Protein 3PTH (pdb70)

CATH classification: 1.10.1900.10

Solvent-accessible surface area: 5918 Å² total; per-residue (Å²): 154,30,76,65,90,88,4,76,97,16,51,109,155,86,23,76,89,36,0,0,89,85,0,54,70,79,0,72,93,74,42,100,136,81,1,8,45,0,0,8,0,0,15,105,20,105,33,86,81,0,23,99,3,36,152,28,112,116,29,12,99,54,42,0,62,62,0,27,54,35,33,130,84,111,214,218,21,52,29,124,4,151,86,51,55,62,109,151,155,230

Secondary structure (DSSP, 8-state):
---HHHHHHS-HHHHHHHHHHHHHHHHHTT-TTTHHHHHHHHTTS-HHHHHHHHH-HHHHHHHHHHHHHHHHTT-/---TTPPPTT-----

GO terms:
  GO:0005515 protein binding (F, IPI)
  GO:0036464 cytoplasmic ribonucleoprotein granule (C, IDA)
  GO:0008143 poly(A) binding (F, IDA)
  GO:0005634 nucleus (C, IDA)
  GO:0010494 cytoplasmic stress granule (C, IDA)
  GO:0008266 poly(U) RNA binding (F, IDA)
  GO:0005737 cytoplasm (C, IDA)
  GO:0031252 cell leading edge (C, IDA)
  GO:0003730 mRNA 3'-UTR binding (F, IDA)
  GO:0071013 catalytic step 2 spliceosome (C, IDA)
  GO:2000623 negative regulation of nuclear-transcribed mRNA catabolic process, nonsen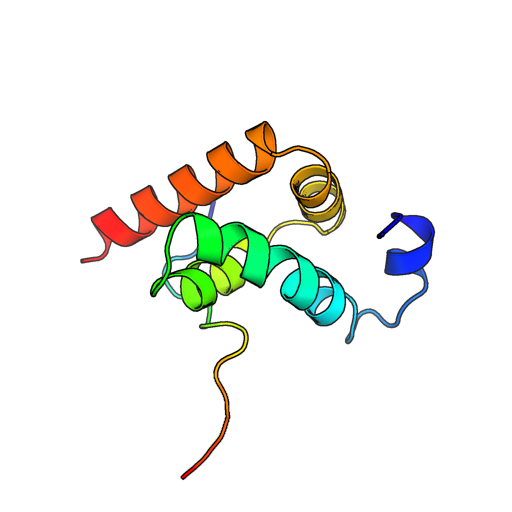se-mediated decay (P, IDA)
  GO:0005634 nucleus (C, EXP)
  GO:0005737 cytoplasm (C, EXP)
  GO:0000398 mRNA splicing, via spliceosome (P, IC)
  GO:0045070 positive regulation of viral genome replication (P, IMP)
  GO:0005829 cytosol (C, TAS)
  GO:0005829 cytosol (C, IDA)
  GO:0003729 mRNA binding (F, EXP)
  GO:0003723 RNA binding (F, IPI)
  GO:2000767 positive regulation of cytoplasmic translation (P, IDA)

Nearest PDB structures (foldseek):
  3pth-assembly1_B  TM=1.071E+00  e=2.370E+00  Homo sapiens
  3kuj-assembly1_A  TM=9.918E-01  e=7.959E-09  Homo sapiens
  7bn3-assembly1_A  TM=9.803E-01  e=1.143E-08  Homo sapiens
  3ktr-assembly1_A  TM=9.638E-01  e=1.013E-08  Homo sapiens
  3kut-assembly2_B  TM=9.376E-01  e=2.356E-08  Homo sapiens

B-factor: mean 22.17, std 12.13, range [8.62, 95.0]

Sequence (90 aa):
PLTASMLASAPPQEQKQMLGERLFPLIQAMHPTLAGKITGMLLEIDNSELLHMLESPESLRSKVDEAVAVLQAHQELNPNAEVWGAPVLH

Foldseek 3Di:
DDDPVVLVVPDPVCSLVVLLVQQQVVVCVVPVPCSVVLSVVCSVDDVVLSVVCSVDVVSVVVSSVVSVVVVVVVD/DDDPPDDDPPDDDDD

InterPro domains:
  IPR000504 RNA recognition motif domain [PF00076] (13-82)
  IPR000504 RNA recognition motif domain [PF00076] (101-167)
  IPR000504 RNA recognition motif domain [PF00076] (193-261)
  IPR000504 RNA recognition motif domain [PF00076] (296-363)
  IPR000504 RNA recognition motif domain [PS50102] (11-89)
  IPR000504 RNA recognition motif domain [PS50102] (99-175)
  IPR000504 RNA recognition motif domain [PS50102] (191-268)
  IPR000504 RNA recognition motif domain [PS50102] (294-370)
  IPR000504 RNA recognition motif domain [SM00360] (12-85)
  IPR000504 RNA recognition motif domain [SM00360] (100-171)
  IPR000504 RNA recognition motif domain [SM00360] (192-264)
  IPR000504 RNA recognition motif domain [SM00360] (295-366)
  IPR002004 Polyadenylate-binding protein/Hyperplastic disc protein, C-terminal [PF00658] (549-614)
  IPR002004 Polyadenylate-binding protein/Hyperplastic disc protein, C-terminal [PS51309] (542-619)
  IPR002004 Polyadenylate-binding protein/Hyperplastic disc protein, C-terminal [SM00517] (554-617)
  IPR003954 RNA recognition motif domain, eukaryotic-type [SM00361] (100-171)
  IPR003954 RNA recognition motif domain, eukaryotic-type [SM00361] (192-264)
  IPR003954 RNA recognition motif domain, eukaryotic-type [SM00361] (295-366)
  IPR006515 Polyadenylate binding protein, human types 1, 2, 3, 4 [TIGR01628] (11-615)
  IPR012677 Nucleotide-binding alpha-beta plait domain superfamily [G3DSA:3.30.70.330] (2-92)

Structure (mmCIF, N/CA/C/O backbone):
data_3PTH
#
_entry.id   3PTH
#
_cell.length_a   29.150
_cell.length_b   57.194
_cell.length_c   59.514
_cell.angle_alpha   90.00
_cell.angle_beta   90.00
_cell.angle_gamma   90.00
#
_symmetry.space_group_name_H-M   'P 21 21 21'
#
loop_
_entity.id
_entity.type
_entity.pdbx_description
1 polymer 'Polyadenylate-binding protein 1'
2 polymer 'La-related protein 4B'
3 water water
#
loop_
_atom_site.group_PDB
_atom_site.id
_atom_site.type_symbol
_atom_site.label_atom_id
_atom_site.label_alt_id
_atom_site.label_comp_id
_atom_site.label_asym_id
_atom_site.label_entity_id
_atom_site.label_seq_id
_atom_site.pdbx_PDB_ins_code
_atom_site.Cartn_x
_atom_site.Cartn_y
_atom_site.Cartn_z
_atom_site.occupancy
_atom_site.B_iso_or_equiv
_atom_site.auth_seq_id
_atom_site.auth_comp_id
_atom_site.auth_asym_id
_atom_site.auth_atom_id
_atom_site.pdbx_PDB_model_num
ATOM 1 N N . PRO A 1 5 ? 3.971 -5.698 0.465 1.00 40.98 544 PRO A N 1
ATOM 2 C CA . PRO A 1 5 ? 5.031 -5.353 -0.501 1.00 40.10 544 PRO A CA 1
ATOM 3 C C . PRO A 1 5 ? 4.835 -6.077 -1.871 1.00 38.94 544 PRO A C 1
ATOM 4 O O . PRO A 1 5 ? 5.013 -7.302 -1.963 1.00 39.28 544 PRO A O 1
ATOM 8 N N . LEU A 1 6 ? 4.472 -5.299 -2.910 1.00 36.66 545 LEU A N 1
ATOM 9 C CA . LEU A 1 6 ? 3.833 -5.831 -4.130 1.00 33.64 545 LEU A CA 1
ATOM 10 C C . LEU A 1 6 ? 4.763 -6.118 -5.301 1.00 32.07 545 LEU A C 1
ATOM 11 O O . LEU A 1 6 ? 5.382 -5.184 -5.850 1.00 32.39 545 LEU A O 1
ATOM 16 N N . THR A 1 7 ? 4.812 -7.380 -5.745 1.00 29.29 546 THR A N 1
ATOM 17 C CA . THR A 1 7 ? 5.525 -7.682 -6.994 1.00 26.51 546 THR A CA 1
ATOM 18 C C . THR A 1 7 ? 4.543 -7.790 -8.160 1.00 24.37 546 THR A C 1
ATOM 19 O O . THR A 1 7 ? 3.339 -7.987 -7.937 1.00 22.00 546 THR A O 1
ATOM 23 N N . ALA A 1 8 ? 5.077 -7.679 -9.382 1.00 22.64 547 ALA A N 1
ATOM 24 C CA . ALA A 1 8 ? 4.277 -7.801 -10.616 1.00 21.14 547 ALA A CA 1
ATOM 25 C C . ALA A 1 8 ? 3.618 -9.166 -10.669 1.00 20.58 547 ALA A C 1
ATOM 26 O O . ALA A 1 8 ? 2.454 -9.288 -11.054 1.00 19.77 547 ALA A O 1
ATOM 28 N N . SER A 1 9 ? 4.380 -10.182 -10.269 1.00 20.13 548 SER A N 1
ATOM 29 C CA . SER A 1 9 ? 3.876 -11.546 -10.221 1.00 20.44 548 SER A CA 1
ATOM 30 C C . SER A 1 9 ? 2.689 -11.756 -9.287 1.00 19.86 548 SER A C 1
ATOM 31 O O . SER A 1 9 ? 1.705 -12.406 -9.643 1.00 18.84 548 SER A O 1
ATOM 34 N N . MET A 1 10 ? 2.776 -11.205 -8.085 1.00 20.23 549 MET A N 1
ATOM 35 C CA . MET A 1 10 ? 1.662 -11.309 -7.157 1.00 20.99 549 MET A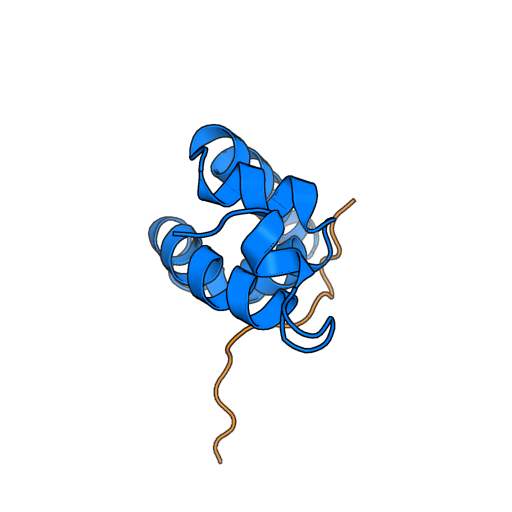 CA 1
ATOM 36 C C . MET A 1 10 ? 0.449 -10.547 -7.677 1.00 19.96 549 MET A C 1
ATOM 37 O O . MET A 1 10 ? -0.643 -11.068 -7.675 1.00 19.57 549 MET A O 1
ATOM 42 N N . LEU A 1 11 ? 0.645 -9.336 -8.175 1.00 19.28 550 LEU A N 1
ATOM 43 C CA . LEU A 1 11 ? -0.481 -8.556 -8.703 1.00 19.06 550 LEU A CA 1
ATOM 44 C C . LEU A 1 11 ? -1.164 -9.241 -9.899 1.00 19.29 550 LEU A C 1
ATOM 45 O O . LEU A 1 11 ? -2.405 -9.312 -9.958 1.00 19.62 550 LEU A O 1
ATOM 50 N N . ALA A 1 12 ? -0.361 -9.748 -10.840 1.00 18.69 551 ALA A N 1
ATOM 51 C CA . ALA A 1 12 ? -0.919 -10.308 -12.076 1.00 19.25 551 ALA A CA 1
ATOM 52 C C . ALA A 1 12 ? -1.720 -11.595 -11.792 1.00 20.72 551 ALA A C 1
ATOM 53 O O . ALA A 1 12 ? -2.650 -11.928 -12.527 1.00 20.79 551 ALA A O 1
ATOM 55 N N . SER A 1 13 ? -1.374 -12.299 -10.713 1.00 21.18 552 SER A N 1
ATOM 56 C CA . SER A 1 13 ? -2.112 -13.526 -10.406 1.00 24.21 552 SER A CA 1
ATOM 57 C C . SER A 1 13 ? -3.445 -13.269 -9.737 1.00 25.36 552 SER A C 1
ATOM 58 O O . SER A 1 13 ? -4.305 -14.113 -9.810 1.00 26.35 552 SER A O 1
ATOM 61 N N . ALA A 1 14 ? -3.608 -12.112 -9.089 1.00 26.45 553 ALA A N 1
ATOM 62 C CA . ALA A 1 14 ? -4.891 -11.694 -8.525 1.00 27.91 553 ALA A CA 1
ATOM 63 C C . ALA A 1 14 ? -5.893 -11.452 -9.633 1.00 29.07 553 ALA A C 1
ATOM 64 O O . ALA A 1 14 ? -5.510 -11.047 -10.729 1.00 29.03 553 ALA A O 1
ATOM 66 N N . PRO A 1 15 ? -7.192 -11.650 -9.345 1.00 31.47 554 PRO A N 1
ATOM 67 C CA . PRO A 1 15 ? -8.212 -11.430 -10.373 1.00 33.41 554 PRO A CA 1
ATOM 68 C C . PRO A 1 15 ? -8.232 -9.995 -10.904 1.00 35.38 554 PRO A C 1
ATOM 69 O O . PRO A 1 15 ? -8.169 -9.050 -10.110 1.00 35.57 554 PRO A O 1
ATOM 73 N N . PRO A 1 16 ? -8.329 -9.820 -12.239 1.00 37.15 555 PRO A N 1
ATOM 74 C CA . PRO A 1 16 ? -8.217 -8.473 -12.774 1.00 38.35 555 PRO A CA 1
ATOM 75 C C . PRO A 1 16 ? -9.111 -7.524 -12.023 1.00 38.95 555 PRO A C 1
ATOM 76 O O . PRO A 1 16 ? -8.753 -6.378 -11.801 1.00 39.41 555 PRO A O 1
ATOM 80 N N . GLN A 1 17 ? -10.251 -8.032 -11.580 1.00 39.72 556 GLN A N 1
ATOM 81 C CA . GLN A 1 17 ? -11.193 -7.211 -10.826 1.00 39.58 556 GLN A CA 1
ATOM 82 C C . GLN A 1 17 ? -10.740 -6.701 -9.429 1.00 37.67 556 GLN A C 1
ATOM 83 O O . GLN A 1 17 ? -11.385 -5.807 -8.902 1.00 38.73 556 GLN A O 1
ATOM 89 N N . GLU A 1 18 ? -9.678 -7.261 -8.832 1.00 34.71 557 GLU A N 1
ATOM 90 C CA . GLU A 1 18 ? -9.184 -6.832 -7.502 1.00 31.43 557 GLU A CA 1
ATOM 91 C C . GLU A 1 18 ? -7.800 -6.141 -7.566 1.00 28.38 557 GLU A C 1
ATOM 92 O O . GLU A 1 18 ? -7.254 -5.699 -6.538 1.00 26.55 557 GLU A O 1
ATOM 98 N N . GLN A 1 19 ? -7.208 -6.116 -8.761 1.00 25.06 558 GLN A N 1
ATOM 99 C CA . GLN A 1 19 ? -5.847 -5.574 -8.931 1.00 22.14 558 GLN A CA 1
ATOM 100 C C . GLN A 1 19 ? -5.818 -4.080 -8.611 1.00 20.29 558 GLN A C 1
ATOM 101 O O . GLN A 1 19 ? -4.901 -3.594 -7.954 1.00 17.77 558 GLN A O 1
ATOM 107 N N . LYS A 1 20 ? -6.818 -3.356 -9.095 1.00 19.62 559 LYS A N 1
ATOM 108 C CA . LYS A 1 20 ? -6.825 -1.914 -8.914 1.00 19.11 559 LYS A CA 1
ATOM 109 C C . LYS A 1 20 ? -7.030 -1.562 -7.443 1.00 19.08 559 LYS A C 1
ATOM 110 O O . LYS A 1 20 ? -6.437 -0.605 -6.942 1.00 19.07 559 LYS A O 1
ATOM 116 N N . GLN A 1 21 ? -7.816 -2.376 -6.750 1.00 19.87 560 GLN A N 1
ATOM 117 C CA . GLN A 1 21 ? -8.056 -2.250 -5.313 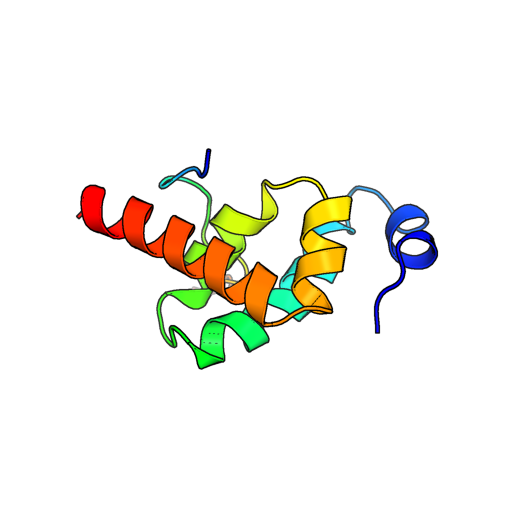1.00 20.20 560 GLN A CA 1
ATOM 118 C C . GLN A 1 21 ? -6.765 -2.464 -4.505 1.00 19.07 560 GLN A C 1
ATOM 119 O O . GLN A 1 21 ? -6.463 -1.705 -3.590 1.00 18.72 560 GLN A O 1
ATOM 125 N N . MET A 1 22 ? -5.990 -3.473 -4.861 1.00 18.20 561 MET A N 1
ATOM 126 C CA . MET A 1 22 ? -4.717 -3.728 -4.198 1.00 17.52 561 MET A CA 1
ATOM 127 C C . MET A 1 22 ? -3.745 -2.555 -4.370 1.00 16.27 561 MET A C 1
ATOM 128 O O . MET A 1 22 ? -3.042 -2.177 -3.436 1.00 15.46 561 MET A O 1
ATOM 133 N N . LEU A 1 23 ? -3.723 -1.987 -5.573 1.00 15.18 562 LEU A N 1
ATOM 134 C CA . LEU A 1 23 ? -2.846 -0.830 -5.884 1.00 14.07 562 LEU A CA 1
ATOM 135 C C . LEU A 1 23 ? -3.337 0.399 -5.130 1.00 14.27 562 LEU A C 1
ATOM 136 O O . LEU A 1 23 ? -2.528 1.147 -4.542 1.00 14.56 562 LEU A O 1
ATOM 141 N N . GLY A 1 24 ? -4.657 0.609 -5.150 1.00 14.17 563 GLY A N 1
ATOM 142 C CA . GLY A 1 24 ? -5.257 1.746 -4.440 1.00 14.52 563 GLY A CA 1
ATOM 143 C C . GLY A 1 24 ? -4.957 1.809 -2.954 1.00 14.68 563 GLY A C 1
ATOM 144 O O . GLY A 1 24 ? -4.633 2.870 -2.444 1.00 13.94 563 GLY A O 1
ATOM 145 N N . GLU A 1 25 ? -5.034 0.662 -2.275 1.00 15.22 564 GLU A N 1
ATOM 146 C CA . GLU A 1 25 ? -4.855 0.572 -0.832 1.00 17.09 564 GLU A CA 1
ATOM 147 C C . GLU A 1 25 ? -3.437 0.949 -0.466 1.00 16.35 564 GLU A C 1
ATOM 148 O O . GLU A 1 25 ? -3.186 1.465 0.638 1.00 16.15 564 GLU A O 1
ATOM 154 N N . ARG A 1 26 ? -2.513 0.694 -1.394 1.00 15.15 565 ARG A N 1
ATOM 155 C CA . ARG A 1 26 ? -1.116 1.030 -1.200 1.00 15.44 565 ARG A CA 1
ATOM 156 C C . ARG A 1 26 ? -0.792 2.457 -1.601 1.00 14.85 565 ARG A C 1
ATOM 157 O O . ARG A 1 26 ? -0.015 3.125 -0.903 1.00 16.26 565 ARG A O 1
ATOM 165 N N . LEU A 1 27 ? -1.372 2.918 -2.715 1.00 13.12 566 LEU A N 1
ATOM 166 C CA . LEU A 1 27 ? -1.115 4.267 -3.210 1.00 12.62 566 LEU A CA 1
ATOM 167 C C . LEU A 1 27 ? -1.737 5.336 -2.305 1.00 11.78 566 LEU A C 1
ATOM 168 O O . LEU A 1 27 ? -1.114 6.359 -2.035 1.00 10.99 566 LEU A O 1
ATOM 173 N N . PHE A 1 28 ? -2.982 5.130 -1.885 1.00 11.08 567 PHE A N 1
ATOM 174 C CA . PHE A 1 28 ? -3.729 6.206 -1.191 1.00 10.76 567 PHE A CA 1
ATOM 175 C C . PHE A 1 28 ? -2.972 6.786 0.040 1.00 11.06 567 PHE A C 1
ATOM 176 O O . PHE A 1 28 ? -2.834 8.010 0.152 1.00 10.70 567 PHE A O 1
ATOM 184 N N . PRO A 1 29 ? -2.450 5.943 0.946 1.00 11.41 568 PRO A N 1
ATOM 185 C CA . PRO A 1 29 ? -1.782 6.548 2.094 1.00 11.18 568 PRO A CA 1
ATOM 186 C C . PRO A 1 29 ? -0.506 7.316 1.707 1.00 10.88 568 PRO A C 1
ATOM 187 O O . PRO A 1 29 ? -0.171 8.335 2.360 1.00 10.79 568 PRO A O 1
ATOM 191 N N . LEU A 1 30 ? 0.214 6.836 0.680 1.00 10.56 569 LEU A N 1
ATOM 192 C CA . LEU A 1 30 ? 1.391 7.565 0.188 1.00 11.29 569 LEU A CA 1
ATOM 193 C C . LEU A 1 30 ? 1.045 8.967 -0.339 1.00 11.07 569 LEU A C 1
ATOM 194 O O . LEU A 1 30 ? 1.770 9.957 -0.094 1.00 11.99 569 LEU A O 1
ATOM 199 N N . ILE A 1 31 ? -0.073 9.041 -1.050 1.00 9.77 570 ILE A N 1
ATOM 200 C CA . ILE A 1 31 ? -0.531 10.294 -1.627 1.00 9.38 570 ILE A CA 1
ATOM 201 C C . ILE A 1 31 ? -1.104 11.213 -0.559 1.00 9.01 570 ILE A C 1
ATOM 202 O O . ILE A 1 31 ? -0.913 12.415 -0.600 1.00 8.62 570 ILE A O 1
ATOM 207 N N . GLN A 1 32 ? -1.793 10.625 0.416 1.00 10.02 571 GLN A N 1
ATOM 208 C CA . GLN A 1 32 ? -2.374 11.380 1.508 1.00 10.99 571 GLN A CA 1
ATOM 209 C C . GLN A 1 32 ? -1.293 12.156 2.290 1.00 11.42 571 GLN A C 1
ATOM 210 O O . GLN A 1 32 ? -1.555 13.279 2.738 1.00 12.42 571 GLN A O 1
ATOM 216 N N . ALA A 1 33 ? -0.069 11.601 2.370 1.00 11.19 572 ALA A N 1
ATOM 217 C CA . ALA A 1 33 ? 1.046 12.318 2.988 1.00 11.68 572 ALA A CA 1
ATOM 218 C C . ALA A 1 33 ? 1.418 13.625 2.282 1.00 11.19 572 ALA A C 1
ATOM 219 O O . ALA A 1 33 ? 1.940 14.556 2.926 1.00 14.08 572 ALA A O 1
ATOM 221 N N . MET A 1 34 ? 1.143 13.700 0.975 1.00 10.81 573 MET A N 1
ATOM 222 C CA . MET A 1 34 ? 1.361 14.943 0.172 1.00 11.54 573 MET A CA 1
ATOM 223 C C . MET A 1 34 ? 0.130 15.853 0.117 1.00 11.05 573 MET A C 1
ATOM 224 O O . MET A 1 34 ? 0.289 17.085 0.135 1.00 12.31 573 MET A O 1
ATOM 229 N N . HIS A 1 35 ? -1.067 15.270 -0.060 1.00 9.80 574 HIS A N 1
ATOM 230 C CA . HIS A 1 35 ? -2.302 16.004 -0.269 1.00 10.03 574 HIS A CA 1
ATOM 231 C C . HIS A 1 35 ? -3.380 15.434 0.625 1.00 9.90 574 HIS A C 1
ATOM 232 O O . HIS A 1 35 ? -4.108 14.538 0.218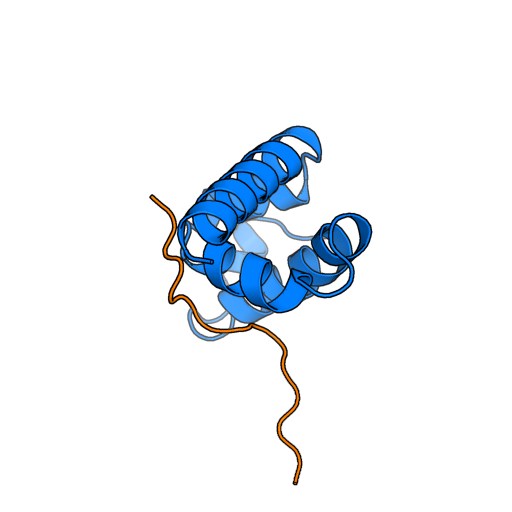 1.00 12.88 574 HIS A O 1
ATOM 239 N N . PRO A 1 36 ? -3.492 15.932 1.854 1.00 10.55 575 PRO A N 1
ATOM 240 C CA . PRO A 1 36 ? -4.315 15.237 2.840 1.00 11.27 575 PRO A CA 1
ATOM 241 C C . PRO A 1 36 ? -5.793 15.100 2.479 1.00 11.25 575 PRO A C 1
ATOM 242 O O . PRO A 1 36 ? -6.428 14.128 2.930 1.00 12.57 575 PRO A O 1
ATOM 246 N N . THR A 1 37 ? -6.347 16.066 1.742 1.00 10.33 576 THR A N 1
ATOM 247 C CA . THR A 1 37 ? -7.768 15.982 1.369 1.00 11.07 576 THR A CA 1
ATOM 248 C C . THR A 1 37 ? -7.996 15.584 -0.114 1.00 11.84 576 THR A C 1
ATOM 249 O O . THR A 1 37 ? -9.065 15.100 -0.498 1.00 14.83 576 THR A O 1
ATOM 253 N N . LEU A 1 38 ? -7.011 15.775 -0.968 1.00 11.39 577 LEU A N 1
ATOM 254 C CA . LEU A 1 38 ? -7.210 15.445 -2.383 1.00 12.47 577 LEU A CA 1
ATOM 255 C C . LEU A 1 38 ? -6.761 14.017 -2.707 1.00 12.06 577 LEU A C 1
ATOM 256 O O . LEU A 1 38 ? -6.840 13.594 -3.866 1.00 12.72 577 LEU A O 1
ATOM 261 N N . ALA A 1 39 ? -6.318 13.265 -1.686 1.00 12.74 578 ALA A N 1
ATOM 262 C CA . ALA A 1 39 ? -5.705 11.944 -1.951 1.00 11.52 578 ALA A CA 1
ATOM 263 C C . ALA A 1 39 ? -6.655 10.981 -2.677 1.00 11.56 578 ALA A C 1
ATOM 264 O O . ALA A 1 39 ? -6.222 10.234 -3.557 1.00 11.75 578 ALA A O 1
ATOM 266 N N . GLY A 1 40 ? -7.940 10.989 -2.327 1.00 10.03 579 GLY A N 1
ATOM 267 C CA . GLY A 1 40 ? -8.893 10.071 -2.963 1.00 10.42 579 GLY A CA 1
ATOM 268 C C . GLY A 1 40 ? -9.060 10.357 -4.452 1.00 10.20 579 GLY A C 1
ATOM 269 O O . GLY A 1 40 ? -9.047 9.438 -5.284 1.00 11.50 579 GLY A O 1
ATOM 270 N N . LYS A 1 41 ? -9.197 11.642 -4.783 1.00 10.39 580 LYS A N 1
ATOM 271 C CA . LYS A 1 41 ? -9.300 12.079 -6.157 1.00 10.94 580 LYS A CA 1
ATOM 272 C C . LYS A 1 41 ? -8.041 11.736 -6.940 1.00 10.32 580 LYS A C 1
ATOM 273 O O . LYS A 1 41 ? -8.117 11.169 -8.040 1.00 10.27 580 LYS A O 1
ATOM 279 N N . ILE A 1 42 ? -6.881 12.123 -6.411 1.00 9.88 581 ILE A N 1
ATOM 280 C CA . ILE A 1 42 ? -5.619 11.849 -7.121 1.00 9.65 581 ILE A CA 1
ATOM 281 C C . ILE A 1 42 ? -5.402 10.357 -7.334 1.00 9.51 581 ILE A C 1
ATOM 282 O O . ILE A 1 42 ? -4.977 9.921 -8.436 1.00 10.69 581 ILE A O 1
ATOM 287 N N . THR A 1 43 ? -5.669 9.561 -6.296 1.00 9.63 582 THR A N 1
ATOM 288 C CA . THR A 1 43 ? -5.595 8.082 -6.408 1.00 10.36 582 THR A CA 1
ATOM 289 C C . THR A 1 43 ? -6.494 7.591 -7.534 1.00 10.94 582 THR A C 1
ATOM 290 O O . THR A 1 43 ? -6.066 6.757 -8.355 1.00 10.62 582 THR A O 1
ATOM 294 N N . GLY A 1 44 ? -7.749 8.080 -7.575 1.00 11.03 583 GLY A N 1
ATOM 295 C CA .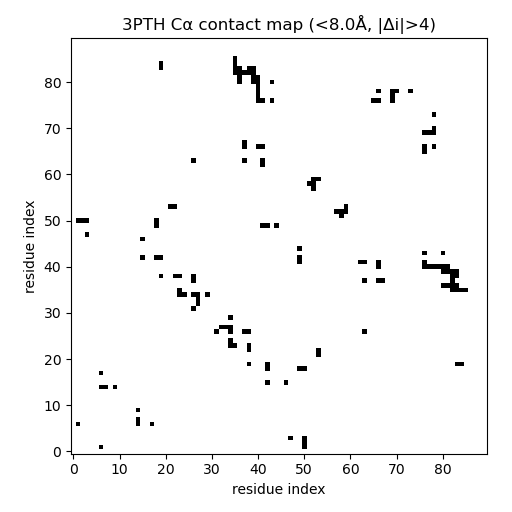 GLY A 1 44 ? -8.661 7.731 -8.681 1.00 11.78 583 GLY A CA 1
ATOM 296 C C . GLY A 1 44 ? -8.076 8.041 -10.056 1.00 12.95 583 GLY A C 1
ATOM 297 O O . GLY A 1 44 ? -8.120 7.213 -10.960 1.00 14.21 583 GLY A O 1
ATOM 298 N N . MET A 1 45 ? -7.500 9.228 -10.214 1.00 13.14 584 MET A N 1
ATOM 299 C CA . MET A 1 45 ? -6.807 9.595 -11.459 1.00 12.81 584 MET A CA 1
ATOM 300 C C . MET A 1 45 ? -5.657 8.649 -11.819 1.00 12.77 584 MET A C 1
ATOM 301 O O . MET A 1 45 ? -5.599 8.133 -12.934 1.00 13.37 584 MET A O 1
ATOM 306 N N . LEU A 1 46 ? -4.790 8.388 -10.852 1.00 12.28 585 LEU A N 1
ATOM 307 C CA . LEU A 1 46 ? -3.598 7.566 -11.088 1.00 12.97 585 LEU A CA 1
ATOM 308 C C . LEU A 1 46 ? -3.950 6.088 -11.385 1.00 13.87 585 LEU A C 1
ATOM 309 O O . LEU A 1 46 ? -3.250 5.433 -12.175 1.00 13.07 585 LEU A O 1
ATOM 314 N N . LEU A 1 47 ? -5.039 5.593 -10.788 1.00 14.89 586 LEU A N 1
ATOM 315 C CA . LEU A 1 47 ? -5.455 4.209 -11.000 1.00 15.97 586 LEU A CA 1
ATOM 316 C C . LEU A 1 47 ? -5.786 3.862 -12.442 1.00 17.49 586 LEU A C 1
ATOM 317 O O . LEU A 1 47 ? -5.808 2.672 -12.793 1.00 18.96 586 LEU A O 1
ATOM 322 N N . GLU A 1 48 ? -5.989 4.881 -13.289 1.00 18.19 587 GLU A N 1
ATOM 323 C CA . GLU A 1 48 ? -6.235 4.685 -14.732 1.00 19.46 587 GLU A CA 1
ATOM 324 C C . GLU A 1 48 ? -4.994 4.328 -15.540 1.00 19.19 587 GLU A C 1
ATOM 325 O O . GLU A 1 48 ? -5.121 3.841 -16.664 1.00 19.44 587 GLU A O 1
ATOM 331 N N . ILE A 1 49 ? -3.805 4.527 -14.958 1.00 18.04 588 ILE A N 1
ATOM 332 C CA . ILE A 1 49 ? -2.500 4.231 -15.561 1.00 19.41 588 ILE A CA 1
ATOM 333 C C . ILE A 1 49 ? -2.248 2.709 -15.585 1.00 18.93 588 ILE A C 1
ATOM 334 O O . ILE A 1 49 ? -2.847 1.976 -14.774 1.00 18.69 588 ILE A O 1
ATOM 339 N N . ASP A 1 50 ? -1.372 2.226 -16.482 1.00 18.52 589 ASP A N 1
ATOM 340 C CA . ASP A 1 50 ? -1.026 0.783 -16.534 1.00 18.62 589 ASP A CA 1
ATOM 341 C C . ASP A 1 50 ? -0.517 0.316 -15.161 1.00 16.97 589 ASP A C 1
ATOM 342 O O . ASP A 1 50 ? 0.192 1.053 -14.464 1.00 16.31 589 ASP A O 1
ATOM 347 N N . ASN A 1 51 ? -0.861 -0.906 -14.782 1.00 16.13 590 ASN A N 1
ATOM 348 C CA . ASN A 1 51 ? -0.392 -1.475 -13.525 1.00 15.73 590 ASN A CA 1
ATOM 349 C C . ASN A 1 51 ? 1.132 -1.552 -13.419 1.00 15.46 590 ASN A C 1
ATOM 350 O O . ASN A 1 51 ? 1.677 -1.386 -12.335 1.00 15.31 590 ASN A O 1
ATOM 355 N N . SER A 1 52 ? 1.815 -1.776 -14.544 1.00 14.53 591 SER A N 1
ATOM 356 C CA . SER A 1 52 ? 3.272 -1.893 -14.526 1.00 15.69 591 SER A CA 1
ATOM 357 C C . SER A 1 52 ? 3.872 -0.582 -13.979 1.00 15.42 591 SER A C 1
ATOM 358 O O . SER A 1 52 ? 4.779 -0.586 -13.110 1.00 15.40 591 SER A O 1
ATOM 361 N N . GLU A 1 53 ? 3.343 0.536 -14.476 1.00 15.37 592 GLU A N 1
ATOM 362 C CA . GLU A 1 53 ? 3.812 1.857 -14.075 1.00 15.84 592 GLU A CA 1
ATOM 363 C C . GLU A 1 53 ? 3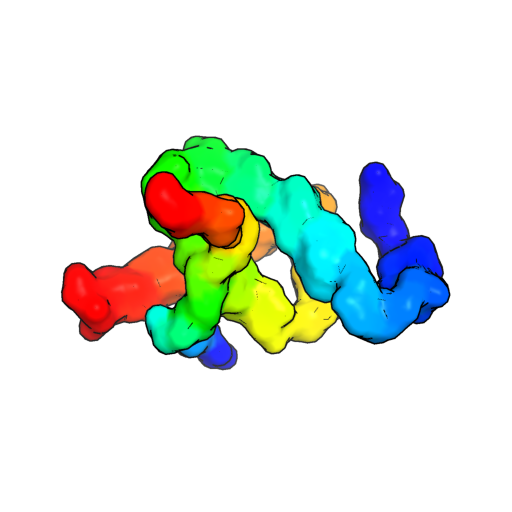.473 2.145 -12.601 1.00 14.68 592 GLU A C 1
ATOM 364 O O . GLU A 1 53 ? 4.285 2.713 -11.863 1.00 14.34 592 GLU A O 1
ATOM 370 N N . LEU A 1 54 ? 2.241 1.807 -12.210 1.00 13.64 593 LEU A N 1
ATOM 371 C CA . LEU A 1 54 ? 1.790 1.932 -10.826 1.00 12.73 593 LEU A CA 1
ATOM 372 C C . LEU A 1 54 ? 2.674 1.135 -9.848 1.00 12.88 593 LEU A C 1
ATOM 373 O O . LEU A 1 54 ? 3.024 1.645 -8.786 1.00 11.79 593 LEU A O 1
ATOM 378 N N . LEU A 1 55 ? 3.050 -0.092 -10.205 1.00 13.16 594 LEU A N 1
ATOM 379 C CA . LEU A 1 55 ? 3.985 -0.840 -9.350 1.00 14.06 594 LEU A CA 1
ATOM 380 C C . LEU A 1 55 ? 5.340 -0.131 -9.170 1.00 14.51 594 LEU A C 1
ATOM 381 O O . LEU A 1 55 ? 5.888 -0.091 -8.072 1.00 15.03 594 LEU A O 1
ATOM 386 N N . HIS A 1 56 ? 5.863 0.448 -10.242 1.00 13.77 595 HIS A N 1
ATOM 387 C CA . HIS A 1 56 ? 7.114 1.198 -10.149 1.00 14.18 595 HIS A CA 1
ATOM 388 C C . HIS A 1 56 ? 6.947 2.399 -9.215 1.00 13.65 595 HIS A C 1
ATOM 389 O O . HIS A 1 56 ? 7.821 2.693 -8.388 1.00 14.11 595 HIS A O 1
ATOM 396 N N . MET A 1 57 ? 5.820 3.089 -9.343 1.00 13.07 596 MET A N 1
ATOM 397 C CA . MET A 1 57 ? 5.537 4.261 -8.503 1.00 13.86 596 MET A CA 1
ATOM 398 C C . MET A 1 57 ? 5.509 3.956 -7.020 1.00 13.67 596 MET A C 1
ATOM 399 O O . MET A 1 57 ? 5.939 4.776 -6.201 1.00 14.42 596 MET A O 1
ATOM 404 N N . LEU A 1 58 ? 4.974 2.797 -6.663 1.00 13.38 597 LEU A N 1
ATOM 405 C CA . LEU A 1 58 ? 4.904 2.384 -5.264 1.00 13.52 597 LEU A CA 1
ATOM 406 C C . LEU A 1 58 ? 6.282 2.196 -4.666 1.00 15.16 597 LEU A C 1
ATOM 407 O O . LEU A 1 58 ? 6.471 2.422 -3.481 1.00 16.68 597 LEU A O 1
ATOM 412 N N . GLU A 1 59 ? 7.246 1.798 -5.485 1.00 16.21 598 GLU A N 1
ATOM 413 C CA . GLU A 1 59 ? 8.609 1.499 -5.033 1.00 17.61 598 GLU A CA 1
ATOM 414 C C . GLU A 1 59 ? 9.542 2.720 -5.132 1.00 16.32 598 GLU A C 1
ATOM 415 O O . GLU A 1 59 ? 10.601 2.725 -4.545 1.00 16.76 598 GLU A O 1
ATOM 421 N N . SER A 1 60 ? 9.154 3.730 -5.911 1.00 15.66 599 SER A N 1
ATOM 422 C CA . SER A 1 60 ? 10.025 4.859 -6.234 1.00 15.06 599 SER A CA 1
ATOM 423 C C . SER A 1 60 ? 9.366 6.194 -5.915 1.00 12.89 599 SER A C 1
ATOM 424 O O . SER A 1 60 ? 8.539 6.673 -6.717 1.00 12.62 599 SER A O 1
ATOM 427 N N . PRO A 1 61 ? 9.732 6.807 -4.765 1.00 11.72 600 PRO A N 1
ATOM 428 C CA . PRO A 1 61 ? 9.072 8.085 -4.384 1.00 11.67 600 PRO A CA 1
ATOM 429 C C . PRO A 1 61 ? 9.198 9.166 -5.469 1.00 11.95 600 PRO A C 1
ATOM 430 O O . PRO A 1 61 ? 8.253 9.905 -5.703 1.00 10.36 600 PRO A O 1
ATOM 434 N N . GLU A 1 62 ? 10.324 9.223 -6.189 1.00 12.38 601 GLU A N 1
ATOM 435 C CA . GLU A 1 62 ? 10.461 10.279 -7.176 1.00 12.99 601 GLU A CA 1
ATOM 436 C C . GLU A 1 62 ? 9.457 10.096 -8.342 1.00 12.87 601 GLU A C 1
ATOM 437 O O . GLU A 1 62 ? 8.889 11.082 -8.828 1.00 12.35 601 GLU A O 1
ATOM 443 N N . SER A 1 63 ? 9.236 8.846 -8.784 1.00 12.51 602 SER A N 1
ATOM 444 C CA . SER A 1 63 ? 8.232 8.596 -9.863 1.00 12.58 602 SER A CA 1
ATOM 445 C C . SER A 1 63 ? 6.813 8.877 -9.366 1.00 11.00 602 SER A C 1
ATOM 446 O O . SER A 1 63 ? 5.995 9.426 -10.105 1.00 10.90 602 SER A O 1
ATOM 449 N N . LEU A 1 64 ? 6.523 8.520 -8.114 1.00 10.41 603 LEU A N 1
ATOM 450 C CA . LEU A 1 64 ? 5.219 8.843 -7.543 1.00 9.83 603 LEU A CA 1
ATOM 451 C C . LEU A 1 64 ? 5.014 10.360 -7.462 1.00 10.37 603 LEU A C 1
ATOM 452 O O . LEU A 1 64 ? 3.980 10.855 -7.910 1.00 10.26 603 LEU A O 1
ATOM 457 N N . ARG A 1 65 ? 6.013 11.096 -6.936 1.00 11.03 604 ARG A N 1
ATOM 458 C CA . ARG A 1 65 ? 5.917 12.549 -6.877 1.00 11.01 604 ARG A CA 1
ATOM 459 C C . ARG A 1 65 ? 5.610 13.117 -8.269 1.00 11.13 604 ARG A C 1
ATOM 460 O O . ARG A 1 65 ? 4.739 13.986 -8.420 1.00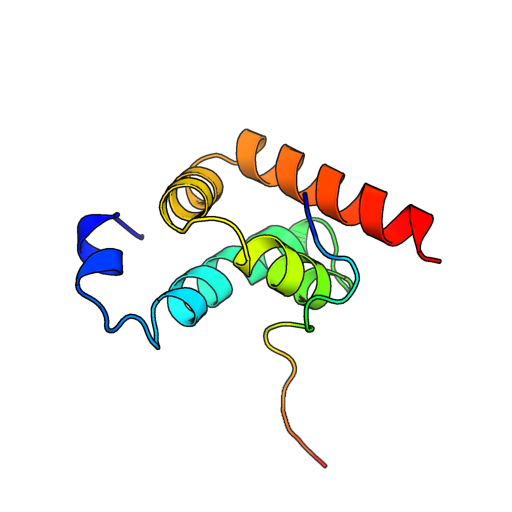 11.09 604 ARG A O 1
ATOM 468 N N . SER A 1 66 ? 6.330 12.685 -9.291 1.00 12.31 605 SER A N 1
ATOM 469 C CA . SER A 1 66 ? 6.119 13.346 -10.577 1.00 13.77 605 SER A CA 1
ATOM 470 C C . SER A 1 66 ? 4.682 13.119 -11.139 1.00 12.86 605 SER A C 1
ATOM 471 O O . SER A 1 66 ? 4.081 14.005 -11.740 1.00 12.24 605 SER A O 1
ATOM 474 N N . LYS A 1 67 ? 4.129 11.940 -10.888 1.00 10.51 606 LYS A N 1
ATOM 475 C CA . LYS A 1 67 ? 2.774 11.628 -11.294 1.00 12.58 606 LYS A CA 1
ATOM 476 C C . LYS A 1 67 ? 1.711 12.372 -10.482 1.00 11.25 606 LYS A C 1
ATOM 477 O O . LYS A 1 67 ? 0.704 12.826 -11.046 1.00 11.77 606 LYS A O 1
ATOM 483 N N . VAL A 1 68 ? 1.918 12.452 -9.162 1.00 11.10 607 VAL A N 1
ATOM 484 C CA . VAL A 1 68 ? 1.066 13.266 -8.292 1.00 10.20 607 VAL A CA 1
ATOM 485 C C . VAL A 1 68 ? 1.042 14.752 -8.734 1.00 10.11 607 VAL A C 1
ATOM 486 O O . VAL A 1 68 ? -0.036 15.330 -8.903 1.00 9.97 607 VAL A O 1
ATOM 490 N N . ASP A 1 69 ? 2.222 15.312 -8.993 1.00 10.51 608 ASP A N 1
AT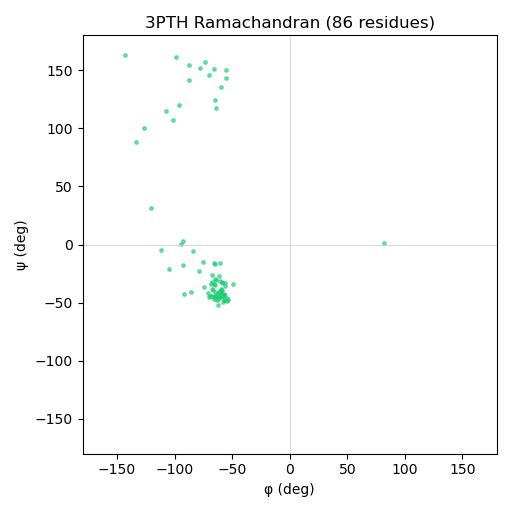OM 491 C CA . ASP A 1 69 ? 2.363 16.712 -9.454 1.00 12.31 608 ASP A CA 1
ATOM 492 C C . ASP A 1 69 ? 1.590 16.891 -10.754 1.00 12.60 608 ASP A C 1
ATOM 493 O O . ASP A 1 69 ? 0.921 17.913 -10.964 1.00 13.75 608 ASP A O 1
ATOM 498 N N . GLU A 1 70 ? 1.644 15.880 -11.628 1.00 11.67 609 GLU A N 1
ATOM 499 C CA . GLU A 1 70 ? 0.942 15.934 -12.911 1.00 12.65 609 GLU A CA 1
ATOM 500 C C . GLU A 1 70 ? -0.570 15.948 -12.659 1.00 11.44 609 GLU A C 1
ATOM 501 O O . GLU A 1 70 ? -1.280 16.787 -13.218 1.00 11.14 609 GLU A O 1
ATOM 507 N N . ALA A 1 71 ? -1.071 15.058 -11.793 1.00 10.85 610 ALA A N 1
ATOM 508 C CA . ALA A 1 71 ? -2.519 15.071 -11.411 1.00 10.79 610 ALA A CA 1
ATOM 509 C C . ALA A 1 71 ? -2.984 16.411 -10.813 1.00 11.01 610 ALA A C 1
ATOM 510 O O . ALA A 1 71 ? -4.053 16.898 -11.157 1.00 11.77 610 ALA A O 1
ATOM 512 N N . VAL A 1 72 ? -2.167 16.985 -9.924 1.00 10.83 611 VAL A N 1
ATOM 513 C CA . VAL A 1 72 ? -2.491 18.250 -9.284 1.00 11.05 611 VAL A CA 1
ATOM 514 C C . VAL A 1 72 ? -2.526 19.380 -10.331 1.00 11.98 611 VAL A C 1
ATOM 515 O O . VAL A 1 72 ? -3.431 20.207 -10.280 1.00 12.40 611 VAL A O 1
ATOM 519 N N . ALA A 1 73 ? -1.579 19.384 -11.288 1.00 12.55 612 ALA A N 1
ATOM 520 C CA . ALA A 1 73 ? -1.625 20.365 -12.400 1.00 13.17 612 ALA A CA 1
ATOM 521 C C . ALA A 1 73 ? -2.918 20.258 -13.170 1.00 13.64 612 ALA A C 1
ATOM 522 O O . ALA A 1 73 ? -3.548 21.259 -13.526 1.00 14.04 612 ALA A O 1
ATOM 524 N N . VAL A 1 74 ? -3.316 19.038 -13.455 1.00 13.60 613 VAL A N 1
ATOM 525 C CA . VAL A 1 74 ? -4.559 18.832 -14.160 1.00 13.96 613 VAL A CA 1
ATOM 526 C C . VAL A 1 74 ? -5.781 19.357 -13.346 1.00 14.90 613 VAL A C 1
ATOM 527 O O . VAL A 1 74 ? -6.648 20.073 -13.868 1.00 16.31 613 VAL A O 1
ATOM 531 N N . LEU A 1 75 ? -5.843 19.021 -12.066 1.00 14.11 614 LEU A N 1
ATOM 532 C CA . LEU A 1 75 ? -6.899 19.527 -11.189 1.00 14.80 614 LEU A CA 1
ATOM 533 C C . LEU A 1 75 ? -6.910 21.071 -11.096 1.00 15.49 614 LEU A C 1
ATOM 534 O O . LEU A 1 75 ? -7.997 21.690 -11.150 1.00 16.32 614 LEU A O 1
ATOM 539 N N . GLN A 1 76 ? -5.725 21.690 -10.977 1.00 16.26 615 GLN A N 1
ATOM 540 C CA . GLN A 1 76 ? -5.617 23.167 -10.939 1.00 18.03 615 GLN A CA 1
ATOM 541 C C . GLN A 1 76 ? -6.249 23.839 -12.156 1.00 18.51 615 GLN A C 1
ATOM 542 O O . GLN A 1 76 ? -6.805 24.931 -12.050 1.00 18.68 615 GLN A O 1
ATOM 548 N N . ALA A 1 77 ? -6.176 23.187 -13.302 1.00 20.07 616 ALA A N 1
ATOM 549 C CA . ALA A 1 77 ? -6.723 23.760 -14.525 1.00 23.37 616 ALA A CA 1
ATOM 550 C C . ALA A 1 77 ? -8.228 23.498 -14.652 1.00 25.78 616 ALA A C 1
ATOM 551 O O . ALA A 1 77 ? -8.880 24.028 -15.577 1.00 28.24 616 ALA A O 1
ATOM 553 N N . HIS A 1 78 ? -8.785 22.714 -13.733 1.00 28.18 617 HIS A N 1
ATOM 554 C CA . HIS A 1 78 ? -10.206 22.385 -13.750 1.00 31.25 617 HIS A CA 1
ATOM 555 C C . HIS A 1 78 ? -10.902 22.827 -12.480 1.00 33.54 617 HIS A C 1
ATOM 556 O O . HIS A 1 78 ? -11.839 22.174 -12.023 1.00 35.18 617 HIS A O 1
ATOM 563 N N . GLN A 1 79 ? -10.399 23.918 -11.904 1.00 35.89 618 GLN A N 1
ATOM 564 C CA . GLN A 1 79 ? -11.037 24.711 -10.832 1.00 38.75 618 GLN A CA 1
ATOM 565 C C . GLN A 1 79 ? -10.358 24.667 -9.477 1.00 39.41 618 GLN A C 1
ATOM 566 O O . GLN A 1 79 ? -9.306 25.276 -9.295 1.00 41.06 618 GLN A O 1
ATOM 572 N N . GLU B 2 1 ? -2.112 10.679 -20.573 1.00 29.52 55 GLU B N 1
ATOM 573 C CA . GLU B 2 1 ? -2.811 11.893 -20.061 1.00 28.71 55 GLU B CA 1
ATOM 574 C C . GLU B 2 1 ? -3.780 11.504 -18.957 1.00 27.39 55 GLU B C 1
ATOM 575 O O . GLU B 2 1 ? -4.528 10.524 -19.092 1.00 28.42 55 GLU B O 1
ATOM 581 N N . LEU B 2 2 ? -3.790 12.273 -17.875 1.00 24.98 56 LEU B N 1
ATOM 582 C CA . LEU B 2 2 ? -4.689 11.963 -16.760 1.00 22.92 56 LEU B CA 1
ATOM 583 C C . LEU B 2 2 ? -6.073 12.591 -16.915 1.00 22.77 56 LEU B C 1
ATOM 584 O O . LEU B 2 2 ? -6.234 13.628 -17.571 1.00 22.70 56 LEU B O 1
ATOM 589 N N . ASN B 2 3 ? -7.060 11.977 -16.291 1.00 22.19 57 ASN B N 1
ATOM 590 C CA . ASN B 2 3 ? -8.435 12.412 -16.427 1.00 22.81 57 ASN B CA 1
ATOM 591 C C . ASN B 2 3 ? -8.986 13.105 -15.169 1.00 23.16 57 ASN B C 1
ATOM 592 O O . ASN B 2 3 ? -9.169 12.473 -14.113 1.00 22.80 57 ASN B O 1
ATOM 597 N N . PRO B 2 4 ? -9.308 14.411 -15.295 1.00 23.46 58 PRO B N 1
ATOM 598 C CA . PRO B 2 4 ? -9.791 15.182 -14.158 1.00 23.89 58 PRO B CA 1
ATOM 599 C C . PRO B 2 4 ? -11.151 14.678 -13.654 1.00 23.93 58 PRO B C 1
ATOM 600 O O . PRO B 2 4 ? -11.523 14.969 -12.536 1.00 24.41 58 PRO B O 1
ATOM 604 N N . ASN B 2 5 ? -11.849 13.895 -14.471 1.00 24.28 59 ASN B N 1
ATOM 605 C CA . ASN B 2 5 ? -13.160 13.371 -14.124 1.00 25.20 59 ASN B CA 1
ATOM 606 C C . ASN B 2 5 ? -13.101 11.970 -13.510 1.00 24.88 59 ASN B C 1
ATOM 607 O O . ASN B 2 5 ? -14.148 11.385 -13.182 1.00 24.96 59 ASN B O 1
ATOM 612 N N . ALA B 2 6 ? -11.891 11.419 -13.362 1.00 24.34 60 ALA B N 1
ATOM 613 C CA . ALA B 2 6 ? -11.746 10.076 -12.776 1.00 24.42 60 ALA B CA 1
ATOM 614 C C . ALA B 2 6 ? -12.421 10.083 -11.423 1.00 23.93 60 ALA B C 1
ATOM 615 O O . ALA B 2 6 ? -12.451 11.112 -10.769 1.00 26.47 60 ALA B O 1
ATOM 617 N N . GLU B 2 7 ? -12.945 8.956 -10.974 1.00 23.03 61 GLU B N 1
ATOM 618 C CA . GLU B 2 7 ? -13.665 8.950 -9.709 1.00 23.28 61 GLU B CA 1
ATOM 619 C C . GLU B 2 7 ? -12.817 8.956 -8.443 1.00 22.06 61 GLU B C 1
ATOM 620 O O . GLU B 2 7 ? -11.725 8.430 -8.443 1.00 23.36 61 GLU B O 1
ATOM 626 N N . VAL B 2 8 ? -13.360 9.509 -7.352 1.00 21.05 62 VAL B N 1
ATOM 627 C CA . VAL B 2 8 ? -12.729 9.531 -6.001 1.00 19.23 62 VAL B CA 1
ATOM 628 C C . VAL B 2 8 ? -12.606 8.101 -5.497 1.00 19.55 62 VAL B C 1
ATOM 629 O O . VAL B 2 8 ? -13.616 7.408 -5.331 1.00 22.04 62 VAL B O 1
ATOM 633 N N . TRP B 2 9 ? -11.384 7.645 -5.272 1.00 16.97 63 TRP B N 1
ATOM 634 C CA . TRP B 2 9 ? -11.157 6.292 -4.852 1.00 17.08 63 TRP B CA 1
ATOM 635 C C . TRP B 2 9 ? -11.242 6.229 -3.319 1.00 17.16 63 TRP B C 1
ATOM 636 O O . TRP B 2 9 ? -10.804 7.155 -2.625 1.00 17.80 63 TRP B O 1
ATOM 647 N N . GLY B 2 10 ? -11.831 5.149 -2.793 1.00 16.78 64 GLY B N 1
ATOM 648 C CA . GLY B 2 10 ? -11.817 4.892 -1.336 1.00 18.10 64 GLY B CA 1
ATOM 649 C C . GLY B 2 10 ? -12.856 5.629 -0.497 1.00 17.78 64 GLY B C 1
ATOM 650 O O . GLY B 2 10 ? -12.887 5.479 0.722 1.00 20.53 64 GLY B O 1
ATOM 651 N N . ALA B 2 11 ? -13.709 6.424 -1.134 1.00 16.51 65 ALA B N 1
ATOM 652 C CA . ALA B 2 11 ? -14.781 7.140 -0.435 1.00 15.61 65 ALA B CA 1
ATOM 653 C C . ALA B 2 11 ? -15.815 6.143 0.174 1.00 14.55 65 ALA B C 1
ATOM 654 O O . ALA B 2 11 ? -16.328 5.259 -0.534 1.00 14.70 65 ALA B O 1
ATOM 656 N N . PRO B 2 12 ? -16.063 6.238 1.486 1.00 14.19 66 PRO B N 1
ATOM 657 C CA . PRO B 2 12 ? -16.995 5.307 2.151 1.00 14.04 66 PRO B CA 1
ATOM 658 C C . PRO B 2 12 ? -18.447 5.562 1.736 1.00 14.71 66 PRO B C 1
ATOM 659 O O . PRO B 2 12 ? -18.832 6.713 1.474 1.00 13.90 66 PRO B O 1
ATOM 663 N N . VAL B 2 13 ? -19.226 4.480 1.662 1.00 15.20 67 VAL B N 1
ATOM 664 C CA . VAL B 2 13 ? -20.636 4.524 1.304 1.00 16.32 67 VAL B CA 1
ATOM 665 C C . VAL B 2 13 ? -21.421 4.403 2.601 1.00 18.80 67 VAL B C 1
ATOM 666 O O . VAL B 2 13 ? -21.439 3.346 3.219 1.00 19.06 67 VAL B O 1
ATOM 670 N N . LEU B 2 14 ? -22.001 5.532 2.998 1.00 21.57 68 LEU B N 1
ATOM 671 C CA . LEU B 2 14 ? -22.847 5.691 4.152 1.00 25.54 68 LEU B CA 1
ATOM 672 C C . LEU B 2 14 ? -23.976 6.691 3.812 1.00 28.06 68 LEU B C 1
ATOM 673 O O . LEU B 2 14 ? -23.888 7.546 2.858 1.00 28.36 68 LEU B O 1
ATOM 678 N N . HIS B 2 15 ? -24.983 6.628 4.665 1.00 30.66 69 HIS B N 1
ATOM 679 C CA . HIS B 2 15 ? -26.102 7.586 4.687 1.00 34.22 69 HIS B CA 1
ATOM 680 C C . HIS B 2 15 ? -26.207 8.462 5.996 1.00 34.90 69 HIS B C 1
ATOM 681 O O . HIS B 2 15 ? -25.271 8.573 6.831 1.00 34.94 69 HIS B O 1
#

Radius of gyration: 12.86 Å; Cα contacts (8 Å, |Δi|>4): 81; chains: 2; bounding box: 37×38×25 Å

Organism: Homo sapiens (NCBI:txid9606)